Protein 1UP9 (pdb70)

InterPro domains:
  IPR002322 Cytochrome c, class III [PR00609] (38-47)
  IPR002322 Cytochrome c, class III [PR00609] (49-56)
  IPR002322 Cytochrome c, class III [PR00609] (98-109)
  IPR002322 Cytochrome c, class III [PR00609] (120-127)
  IPR020942 Class III cytochrome C [PF02085] (25-124)
  IPR036280 Multiheme cytochrome superfamily [SSF48695] (28-128)

Sequence (107 aa):
APAVPDKPVEVKGSQQKTVMFPHAPPHEKKVECVTCHHLVDGKESYAKCGSSGCHDDLTAKKGEKSLYYVVHARGELKHTSCLACHSKVVAEKPELKKDLTGCAKSKCHP

CATH classification: 3.90.10.10

Foldseek 3Di:
DDDDDQAWDWQDAPPDIFTDHCVVVVVPDPCLPQPDDPNHGDDDRQCPVVHLVPRPDCDDRNPPNCQAQPCDDDPGDHQQVVVVVVCVVVVVQCCQRRNPDPHNGHD

Solvent-accessible surface area: 8193 Å² total; per-residue (Å²): 101,89,95,97,52,120,144,77,51,97,46,124,31,63,170,128,63,31,95,53,51,31,66,102,51,131,200,62,125,74,68,47,75,53,39,89,66,122,66,134,121,42,67,63,170,65,26,32,109,73,51,27,61,49,62,101,38,97,128,37,102,132,0,12,79,60,36,33,55,11,192,35,177,51,165,94,60,4,58,22,22,45,28,53,138,48,14,81,150,100,89,128,45,134,107,44,36,33,17,113,56,152,4,148,44,38,144

Nearest PDB structures (foldsee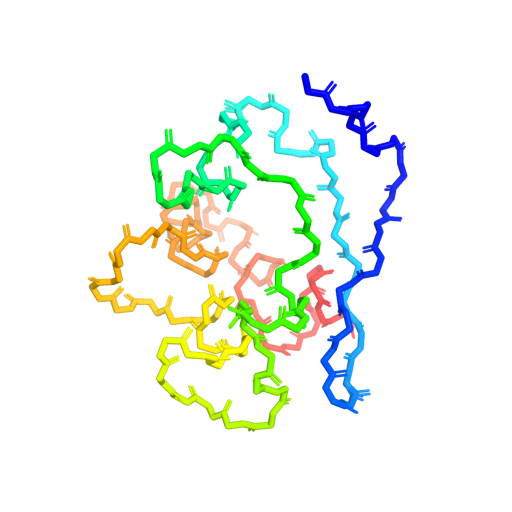k):
  1upd-assembly1_A  TM=1.008E+00  e=1.072E-23  Desulfovibrio desulfuricans
  3cyr-assembly1_A  TM=1.002E+00  e=1.177E-22  Desulfovibrio desulfuricans
  1i77-assembly1_A  TM=9.953E-01  e=1.229E-20  Desulfovibrio desulfuricans
  2kmy-assembly1_A  TM=9.811E-01  e=3.929E-20  Desulfovibrio desulfuricans
  2ksu-assembly1_A  TM=9.540E-01  e=3.397E-20  Desulfovibrio desulfuricans ATCC 27774

Radius of gyration: 13.7 Å; Cα contacts (8 Å, |Δi|>4): 139; chains: 1; bounding box: 30×30×31 Å

B-factor: mean 24.19, std 10.28, range [12.52, 71.93]

Secondary structure (DSSP, 8-state):
-PPPPSS-EEEE-SS-EEEE-SGGGTTS-HHHHS--BTTB---S-TTSTTSS-BSS-SSSTTBHHHHHH--SS-SS--HHHHHHHHHHH-GGGHHHHH-SSSSSS--

Structure (mmCIF, N/CA/C/O backbone):
data_1UP9
#
_entry.id   1UP9
#
_cell.length_a   61.360
_cell.length_b   61.360
_cell.length_c   106.920
_cell.angle_alpha   90.00
_cell.angle_beta   90.00
_cell.angle_gamma   120.00
#
_symmetry.space_group_name_H-M   'P 61 2 2'
#
loop_
_entity.id
_entity.type
_entity.pdbx_description
1 polymer 'CYTOCHROME C3'
2 non-polymer 'HEME C'
3 non-polymer 'SULFATE ION'
4 water water
#
loop_
_atom_site.group_PDB
_atom_site.id
_atom_site.type_symbol
_atom_site.label_atom_id
_atom_site.label_alt_id
_atom_site.label_comp_id
_atom_site.label_asym_id
_atom_site.label_entity_id
_atom_site.label_seq_id
_atom_site.pdbx_PDB_ins_code
_atom_site.Cartn_x
_atom_site.Cartn_y
_atom_site.Cartn_z
_atom_site.occupancy
_atom_site.B_iso_or_equiv
_atom_site.auth_seq_id
_atom_site.auth_comp_id
_atom_site.auth_asym_id
_atom_site.auth_atom_id
_atom_site.pdbx_PDB_model_num
ATOM 1 N N . ALA A 1 1 ? -11.946 61.517 5.238 1.00 46.48 1 ALA A N 1
ATOM 2 C CA . ALA A 1 1 ? -12.332 60.158 5.617 1.00 47.50 1 ALA A CA 1
ATOM 3 C C . ALA A 1 1 ? -13.427 59.548 4.763 1.00 41.38 1 ALA A C 1
ATOM 4 O O . ALA A 1 1 ? -14.427 60.201 4.441 1.00 49.34 1 ALA A O 1
ATOM 6 N N . PRO A 1 2 ? -13.334 58.280 4.390 1.00 36.46 2 PRO A N 1
ATOM 7 C CA . PRO A 1 2 ? -14.432 57.620 3.662 1.00 32.12 2 PRO A CA 1
ATOM 8 C C . PRO A 1 2 ? -15.732 57.674 4.460 1.00 23.65 2 PRO A C 1
ATOM 9 O O . PRO A 1 2 ? -15.746 57.886 5.702 1.00 29.72 2 PRO A O 1
ATOM 13 N N . ALA A 1 3 ? -16.823 57.427 3.754 1.00 25.20 3 ALA A N 1
ATOM 14 C CA . ALA A 1 3 ? -18.137 57.396 4.375 1.00 23.80 3 ALA A CA 1
ATOM 15 C C . ALA A 1 3 ? -18.219 56.324 5.458 1.00 23.07 3 ALA A C 1
ATOM 16 O O . ALA A 1 3 ? -17.803 55.188 5.172 1.00 27.83 3 ALA A O 1
ATOM 18 N N . VAL A 1 4 ? -18.769 56.657 6.616 1.00 23.93 4 VAL A N 1
ATOM 19 C CA . VAL A 1 4 ? -18.966 55.549 7.592 1.00 22.67 4 VAL A CA 1
ATOM 20 C C . VAL A 1 4 ? -20.009 54.591 7.042 1.00 23.86 4 VAL A C 1
ATOM 21 O O . VAL A 1 4 ? -21.028 54.986 6.486 1.00 27.46 4 VAL A O 1
ATOM 25 N N . PRO A 1 5 ? -19.783 53.298 7.172 1.00 21.76 5 PRO A N 1
ATOM 26 C CA . PRO A 1 5 ? -20.842 52.351 6.765 1.00 22.31 5 PRO A CA 1
ATOM 27 C C . PRO A 1 5 ? -22.155 52.587 7.523 1.00 23.70 5 PRO A C 1
ATOM 28 O O . PRO A 1 5 ? -22.219 52.781 8.751 1.00 24.90 5 PRO A O 1
ATOM 32 N N . ASP A 1 6 ? -23.278 52.558 6.779 1.00 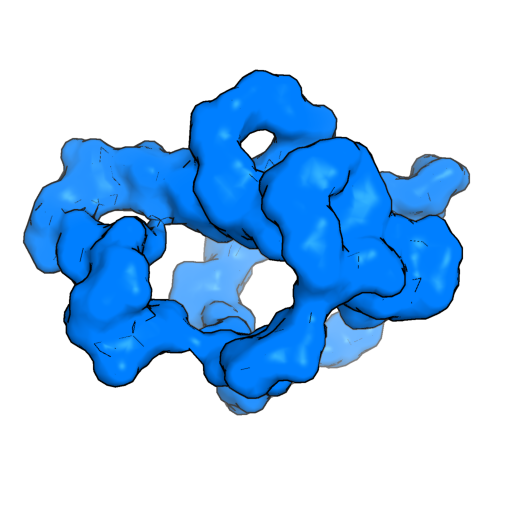24.43 6 ASP A N 1
ATOM 33 C CA . ASP A 1 6 ? -24.573 52.817 7.418 1.00 23.91 6 ASP A CA 1
ATOM 34 C C . ASP A 1 6 ? -25.369 51.521 7.625 1.00 22.11 6 ASP A C 1
ATOM 35 O O . ASP A 1 6 ? -26.558 51.620 7.959 1.00 24.27 6 ASP A O 1
ATOM 40 N N . LYS A 1 7 ? -24.749 50.364 7.462 1.00 20.82 7 LYS A N 1
ATOM 41 C CA . LYS A 1 7 ? -25.272 49.027 7.746 1.00 19.17 7 LYS A CA 1
ATOM 42 C C . LYS A 1 7 ? -24.196 48.199 8.451 1.00 16.28 7 LYS A C 1
ATOM 43 O O . LYS A 1 7 ? -22.998 48.549 8.294 1.00 17.70 7 LYS A O 1
ATOM 53 N N . PRO A 1 8 ? -24.521 47.144 9.191 1.00 16.17 8 PRO A N 1
ATOM 54 C CA . PRO A 1 8 ? -23.484 46.280 9.738 1.00 16.27 8 PRO A CA 1
ATOM 55 C C . PRO A 1 8 ? -22.563 45.768 8.630 1.00 15.98 8 PRO A C 1
ATOM 56 O O . PRO A 1 8 ? -23.032 45.478 7.535 1.00 18.11 8 PRO A O 1
ATOM 60 N N . VAL A 1 9 ? -21.278 45.688 8.924 1.00 16.01 9 VAL A N 1
ATOM 61 C CA . VAL A 1 9 ? -20.285 45.180 7.964 1.00 16.04 9 VAL A CA 1
ATOM 62 C C . VAL A 1 9 ? -19.623 43.931 8.474 1.00 15.73 9 VAL A C 1
ATOM 63 O O . VAL A 1 9 ? -19.513 43.743 9.704 1.00 16.49 9 VAL A O 1
ATOM 67 N N . GLU A 1 10 ? -19.142 43.066 7.586 1.00 17.18 10 GLU A N 1
ATOM 68 C CA . GLU A 1 10 ? -18.473 41.857 8.021 1.00 16.77 10 GLU A CA 1
ATOM 69 C C . GLU A 1 10 ? -17.074 42.094 8.595 1.00 16.43 10 GLU A C 1
ATOM 70 O O . GLU A 1 10 ? -16.241 42.799 7.994 1.00 20.05 10 GLU A O 1
ATOM 76 N N . VAL A 1 11 ? -16.736 41.444 9.671 1.00 16.81 11 VAL A N 1
ATOM 77 C CA . VAL A 1 11 ? -15.360 41.334 10.138 1.00 17.13 11 VAL A CA 1
ATOM 78 C C . VAL A 1 11 ? -15.027 39.842 10.037 1.00 17.23 11 VAL A C 1
ATOM 79 O O . VAL A 1 11 ? -15.475 39.039 10.851 1.00 17.86 11 VAL A O 1
ATOM 83 N N . LYS A 1 12 ? -14.268 39.522 8.980 1.00 16.66 12 LYS A N 1
ATOM 84 C CA . LYS A 1 12 ? -13.946 38.132 8.683 1.00 18.13 12 LYS A CA 1
ATOM 85 C C . LYS A 1 12 ? -12.745 37.611 9.444 1.00 17.15 12 LYS A C 1
ATOM 86 O O . LYS A 1 12 ? -11.644 38.130 9.220 1.00 20.48 12 LYS A O 1
ATOM 92 N N . GLY A 1 13 ? -12.972 36.605 10.264 1.00 17.46 13 GLY A N 1
ATOM 93 C CA . GLY A 1 13 ? -11.872 35.808 10.812 1.00 17.48 13 GLY A CA 1
ATOM 94 C C . GLY A 1 13 ? -11.580 34.652 9.860 1.00 21.99 13 GLY A C 1
ATOM 95 O O . GLY A 1 13 ? -12.128 34.626 8.762 1.00 21.30 13 GLY A O 1
ATOM 96 N N . SER A 1 14 ? -10.735 33.729 10.303 1.00 22.85 14 SER A N 1
ATOM 97 C CA . SER A 1 14 ? -10.398 32.580 9.469 1.00 21.70 14 SER A CA 1
ATOM 98 C C . SER A 1 14 ? -11.588 31.642 9.342 1.00 22.89 14 SER A C 1
ATOM 99 O O . SER A 1 14 ? -11.716 31.007 8.302 1.00 25.49 14 SER A O 1
ATOM 102 N N . GLN A 1 15 ? -12.399 31.569 10.396 1.00 23.38 15 GLN A N 1
ATOM 103 C CA A GLN A 1 15 ? -13.523 30.655 10.506 0.60 23.76 15 GLN A CA 1
ATOM 104 C CA B GLN A 1 15 ? -13.519 30.629 10.469 0.40 24.01 15 GLN A CA 1
ATOM 105 C C A GLN A 1 15 ? -14.865 31.207 10.966 0.60 22.79 15 GLN A C 1
ATOM 106 C C B G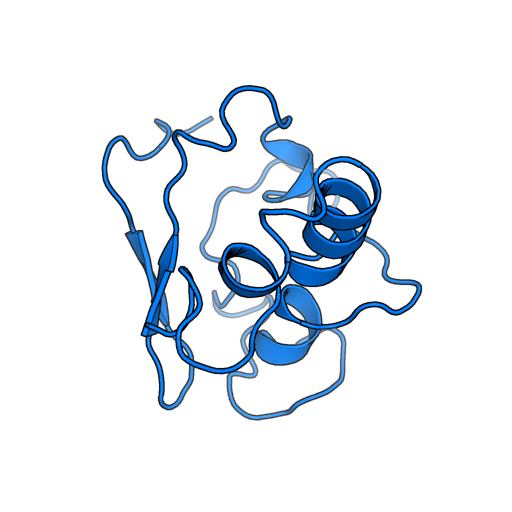LN A 1 15 ? -14.834 31.380 10.622 0.40 22.93 15 GLN A C 1
ATOM 107 O O A GLN A 1 15 ? -15.869 30.482 10.894 0.60 24.80 15 GLN A O 1
ATOM 108 O O B GLN A 1 15 ? -15.789 31.153 9.864 0.40 24.28 15 GLN A O 1
ATOM 114 N N A LYS A 1 16 ? -14.872 32.416 11.461 0.60 20.32 16 LYS A N 1
ATOM 115 N N B LYS A 1 16 ? -14.904 32.294 11.574 0.40 19.97 16 LYS A N 1
ATOM 116 C CA . LYS A 1 16 ? -16.106 33.060 11.893 1.00 21.35 16 LYS A CA 1
ATOM 117 C C . LYS A 1 16 ? -16.173 34.434 11.244 1.00 18.49 16 LYS A C 1
ATOM 118 O O . LYS A 1 16 ? -15.115 35.030 11.003 1.00 22.20 16 LYS A O 1
ATOM 124 N N . THR A 1 17 ? -17.386 34.889 11.001 1.00 17.61 17 THR A N 1
ATOM 125 C CA . THR A 1 17 ? -17.547 36.292 10.601 1.00 17.14 17 THR A CA 1
ATOM 126 C C . THR A 1 17 ? -18.450 36.954 11.636 1.00 16.25 17 THR A C 1
ATOM 127 O O . THR A 1 17 ? -19.484 36.391 12.016 1.00 19.99 17 THR A O 1
ATOM 131 N N . VAL A 1 18 ? -18.041 38.137 12.095 1.00 16.50 18 VAL A N 1
ATOM 132 C CA . VAL A 1 18 ? -18.855 38.872 13.064 1.00 16.07 18 VAL A CA 1
ATOM 133 C C . VAL A 1 18 ? -19.294 40.154 12.347 1.00 15.20 18 VAL A C 1
ATOM 134 O O . VAL A 1 18 ? -18.481 40.799 11.682 1.00 16.76 18 VAL A O 1
ATOM 138 N N . MET A 1 19 ? -20.573 40.480 12.541 1.00 15.50 19 MET A N 1
ATOM 139 C CA . MET A 1 19 ? -21.025 41.740 11.974 1.00 14.64 19 MET A CA 1
ATOM 140 C C . MET A 1 19 ? -20.758 42.895 12.942 1.00 16.48 19 MET A C 1
ATOM 141 O O . MET A 1 19 ? -21.049 42.803 14.150 1.00 17.05 19 MET A O 1
ATOM 146 N N . PHE A 1 20 ? -20.215 43.970 12.366 1.00 15.07 20 PHE A N 1
ATOM 147 C CA . PHE A 1 20 ? -19.878 45.136 13.180 1.00 14.70 20 PHE A CA 1
ATOM 148 C C . PHE A 1 20 ? -20.846 46.284 12.838 1.00 14.76 20 PHE A C 1
ATOM 149 O O . PHE A 1 20 ? -20.874 46.738 11.662 1.00 15.60 20 PHE A O 1
ATOM 157 N N . PRO A 1 21 ? -21.616 46.785 13.789 1.00 14.18 21 PRO A N 1
ATOM 158 C CA . PRO A 1 21 ? -22.493 47.930 13.537 1.00 13.84 21 PRO A CA 1
ATOM 159 C C . PRO A 1 21 ? -21.857 49.260 13.920 1.00 14.05 21 PRO A C 1
ATOM 160 O O . PRO A 1 21 ? -21.477 49.435 15.108 1.00 15.15 21 PRO A O 1
ATOM 164 N N . HIS A 1 22 ? -21.717 50.186 12.987 1.00 15.16 22 HIS A N 1
ATOM 165 C CA . HIS A 1 22 ? -21.155 51.476 13.347 1.00 14.69 22 HIS A CA 1
ATOM 166 C C . HIS A 1 22 ? -22.127 52.288 14.196 1.00 15.41 22 HIS A C 1
ATOM 167 O O . HIS A 1 22 ? -21.664 53.136 15.002 1.00 16.25 22 HIS A O 1
ATOM 174 N N . ALA A 1 23 ? -23.456 52.155 14.089 1.00 17.53 23 ALA A N 1
ATOM 175 C CA . ALA A 1 23 ? -24.376 53.100 14.706 1.00 18.35 23 ALA A CA 1
ATOM 176 C C . ALA A 1 23 ? -24.213 53.189 16.217 1.00 17.39 23 ALA A C 1
ATOM 177 O O . ALA A 1 23 ? -24.201 54.331 16.716 1.00 18.45 23 ALA A O 1
ATOM 179 N N . PRO A 1 24 ? -24.110 52.123 16.999 1.00 17.57 24 PRO A N 1
ATOM 180 C CA A PRO A 1 24 ? -23.896 52.234 18.440 0.56 17.44 24 PRO A CA 1
ATOM 181 C CA B PRO A 1 24 ? -23.960 52.350 18.447 0.44 17.76 24 PRO A CA 1
ATOM 182 C C . PRO A 1 24 ? -22.610 52.957 18.809 1.00 16.59 24 PRO A C 1
ATOM 183 O O . PRO A 1 24 ? -22.462 53.352 19.981 1.00 18.31 24 PRO A O 1
ATOM 190 N N . HIS A 1 25 ? -21.708 53.055 17.821 1.00 15.53 25 HIS A N 1
ATOM 191 C CA . HIS A 1 25 ? -20.390 53.637 18.080 1.00 16.68 25 HIS A CA 1
ATOM 192 C C . HIS A 1 25 ? -20.322 55.047 17.549 1.00 15.69 25 HIS A C 1
ATOM 193 O O . HIS A 1 25 ? -19.214 55.588 17.404 1.00 16.45 25 HIS A O 1
ATOM 200 N N . GLU A 1 26 ? -21.452 55.712 17.269 1.00 17.55 26 GLU A N 1
ATOM 201 C CA . GLU A 1 26 ? -21.408 57.044 16.668 1.00 19.90 26 GLU A CA 1
ATOM 202 C C . GLU A 1 26 ? -20.709 58.074 17.549 1.00 19.24 26 GLU A C 1
ATOM 203 O O . GLU A 1 26 ? -20.210 59.029 16.972 1.00 20.25 26 GLU A O 1
ATOM 209 N N . LYS A 1 27 ? -20.651 57.889 18.855 1.0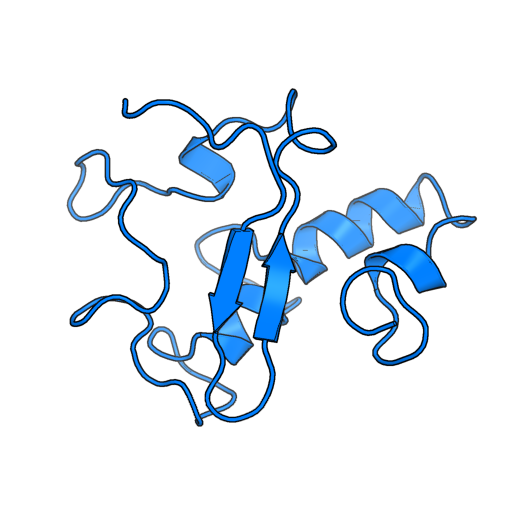0 18.67 27 LYS A N 1
ATOM 210 C CA A LYS A 1 27 ? -19.972 58.916 19.690 0.65 20.58 27 LYS A CA 1
ATOM 211 C CA B LYS A 1 27 ? -19.977 58.827 19.735 0.35 20.50 27 LYS A CA 1
ATOM 212 C C A LYS A 1 27 ? -18.516 58.531 19.946 0.65 19.12 27 LYS A C 1
ATOM 213 C C B LYS A 1 27 ? -18.656 58.209 20.209 0.35 18.69 27 LYS A C 1
ATOM 214 O O A LYS A 1 27 ? -17.764 59.269 20.583 0.65 17.50 27 LYS A O 1
ATOM 215 O O B LYS A 1 27 ? -18.315 58.494 21.342 0.35 20.74 27 LYS A O 1
ATOM 221 N N A VAL A 1 28 ? -18.059 57.388 19.452 0.65 17.42 28 VAL A N 1
ATOM 222 N N B VAL A 1 28 ? -18.028 57.433 19.366 0.35 17.06 28 VAL A N 1
ATOM 223 C CA . VAL A 1 28 ? -16.663 56.970 19.531 1.00 15.84 28 VAL A CA 1
ATOM 224 C C . VAL A 1 28 ? -15.898 57.608 18.367 1.00 17.86 28 VAL A C 1
ATOM 225 O O . VAL A 1 28 ? -16.334 57.525 17.198 1.00 17.96 28 VAL A O 1
ATOM 229 N N . GLU A 1 29 ? -14.770 58.259 18.666 1.00 18.74 29 GLU A N 1
ATOM 230 C CA . GLU A 1 29 ? -13.976 58.821 17.584 1.00 16.82 29 GLU A CA 1
ATOM 231 C C . GLU A 1 29 ? -13.556 57.766 16.571 1.00 16.60 29 GLU A C 1
ATOM 232 O O . GLU A 1 29 ? -13.148 56.689 17.000 1.00 16.92 29 GLU A O 1
ATOM 238 N N . CYS A 1 30 ? -13.576 58.056 15.260 1.00 17.08 30 CYS A N 1
ATOM 239 C CA . CYS A 1 30 ? -13.187 57.044 14.282 1.00 16.52 30 CYS A CA 1
ATOM 240 C C . CYS A 1 30 ? -11.800 56.488 14.587 1.00 15.48 30 CYS A C 1
ATOM 241 O O . CYS A 1 30 ? -11.529 55.315 14.471 1.00 16.77 30 CYS A O 1
ATOM 244 N N . VAL A 1 31 ? -10.919 57.403 15.011 1.00 16.79 31 VAL A N 1
ATOM 245 C CA . VAL A 1 31 ? -9.507 57.047 15.199 1.00 16.50 31 VAL A CA 1
ATOM 246 C C . VAL A 1 31 ? -9.313 56.123 16.372 1.00 15.52 31 VAL A C 1
ATOM 247 O O . VAL A 1 31 ? -8.237 55.521 16.450 1.00 16.84 31 VAL A O 1
ATOM 251 N N . THR A 1 32 ? -10.304 55.987 17.268 1.00 15.66 32 THR A N 1
ATOM 252 C CA . THR A 1 32 ? -10.116 54.981 18.323 1.00 15.77 32 THR A CA 1
ATOM 253 C C . THR A 1 32 ? -9.904 53.605 17.725 1.00 15.14 32 THR A C 1
ATOM 254 O O . THR A 1 32 ? -9.080 52.808 18.209 1.00 16.14 32 THR A O 1
ATOM 258 N N . CYS A 1 33 ? -10.671 53.330 16.659 1.00 15.62 33 CYS A N 1
ATOM 259 C CA . CYS A 1 33 ? -10.597 52.025 15.988 1.00 15.13 33 CYS A CA 1
ATOM 260 C C . CYS A 1 33 ? -9.685 52.076 14.763 1.00 15.41 33 CYS A C 1
ATOM 261 O O . CYS A 1 33 ? -8.774 51.275 14.647 1.00 16.27 33 CYS A O 1
ATOM 264 N N . HIS A 1 34 ? -10.028 53.024 13.903 1.00 16.29 34 HIS A N 1
ATOM 265 C CA . HIS A 1 34 ? -9.240 53.241 12.679 1.00 17.80 34 HIS A CA 1
ATOM 266 C C . HIS A 1 34 ? -8.045 54.085 13.049 1.00 17.28 34 HIS A C 1
ATOM 267 O O . HIS A 1 34 ? -7.938 55.278 12.728 1.00 17.18 34 HIS A O 1
ATOM 274 N N . HIS A 1 35 ? -7.110 53.474 13.783 1.00 16.65 35 HIS A N 1
ATOM 275 C CA . HIS A 1 35 ? -6.042 54.238 14.389 1.00 17.12 35 HIS A CA 1
ATOM 276 C C . HIS A 1 35 ? -5.056 54.688 13.305 1.00 16.97 35 HIS A C 1
ATOM 277 O O . HIS A 1 35 ? -4.971 54.126 12.208 1.00 17.50 35 HIS A O 1
ATOM 284 N N . LEU A 1 36 ? -4.288 55.733 13.623 1.00 18.93 36 LEU A N 1
ATOM 285 C CA . LEU A 1 36 ? -3.252 56.156 12.684 1.00 17.57 36 LEU A CA 1
ATOM 286 C C . LEU A 1 36 ? -2.218 55.054 12.457 1.00 19.04 36 LEU A C 1
ATOM 287 O O . LEU A 1 36 ? -1.897 54.255 13.352 1.00 20.58 36 LEU A O 1
ATOM 292 N N . VAL A 1 37 ? -1.641 54.999 11.264 1.00 19.22 37 VAL A N 1
ATOM 293 C CA . VAL A 1 37 ? -0.528 54.101 10.983 1.00 20.17 37 VAL A CA 1
ATOM 294 C C . VAL A 1 37 ? 0.537 54.922 10.278 1.00 21.08 37 VAL A C 1
ATOM 295 O O . VAL A 1 37 ? 0.244 55.615 9.297 1.00 22.82 37 VAL A O 1
ATOM 299 N N . ASP A 1 38 ? 1.759 54.847 10.774 1.00 21.79 38 ASP A N 1
ATOM 300 C CA . ASP A 1 38 ? 2.864 55.640 10.249 1.00 23.98 38 ASP A CA 1
ATOM 301 C C . ASP A 1 38 ? 2.458 57.118 10.253 1.00 25.09 38 ASP A C 1
ATOM 302 O O . ASP A 1 38 ? 2.878 57.814 9.340 1.00 24.60 38 ASP A O 1
ATOM 307 N N . GLY A 1 39 ? 1.673 57.540 11.238 1.00 21.96 39 GLY A N 1
ATOM 308 C CA . GLY A 1 39 ? 1.260 58.914 11.373 1.00 22.39 39 GLY A CA 1
ATOM 309 C C . GLY A 1 39 ? 0.168 59.373 10.437 1.00 22.69 39 GLY A C 1
ATOM 310 O O . GLY A 1 39 ? -0.151 60.566 10.450 1.00 27.90 39 GLY A O 1
ATOM 311 N N . LYS A 1 40 ? -0.409 58.468 9.646 1.00 21.93 40 LYS A N 1
ATOM 312 C CA . LYS A 1 40 ? -1.357 58.819 8.610 1.00 21.70 40 LYS A CA 1
ATOM 313 C C . LYS A 1 40 ? -2.697 58.146 8.917 1.00 21.94 40 LYS A C 1
ATOM 314 O O . LYS A 1 40 ? -2.779 57.080 9.522 1.00 21.77 40 LYS A O 1
ATOM 320 N N . GLU A 1 41 ? -3.750 58.828 8.487 1.00 24.18 41 GLU A N 1
ATOM 321 C CA . GLU A 1 41 ? -5.081 58.274 8.618 1.00 24.70 41 GLU A CA 1
ATOM 322 C C . GLU A 1 41 ? -5.157 56.966 7.826 1.00 23.63 41 GLU A C 1
ATOM 323 O O . GLU A 1 41 ? -4.617 56.870 6.714 1.00 29.35 41 GLU A O 1
ATOM 329 N N . SER A 1 42 ? -5.868 55.977 8.365 1.00 24.75 42 SER A N 1
ATOM 330 C CA . SER A 1 42 ? -6.199 54.850 7.520 1.00 26.63 42 SER A CA 1
ATOM 331 C C . SER A 1 42 ? -7.495 54.188 8.037 1.00 27.42 42 SER A C 1
ATOM 332 O O . SER A 1 42 ? -7.833 54.018 9.202 1.00 24.72 42 SER A O 1
ATOM 337 N N . TYR A 1 43 ? -8.222 53.831 6.991 1.00 25.41 43 TYR A N 1
ATOM 338 C CA . TYR A 1 43 ? -9.531 53.240 7.204 1.00 24.95 43 TYR A CA 1
ATOM 339 C C . TYR A 1 43 ? -9.629 51.871 6.567 1.00 24.31 43 TYR A C 1
ATOM 340 O O . TYR A 1 43 ? -10.732 51.321 6.382 1.00 26.73 43 TYR A O 1
ATOM 349 N N . ALA A 1 44 ? -8.477 51.305 6.212 1.00 22.02 44 ALA A N 1
ATOM 350 C CA . ALA A 1 44 ? -8.502 49.983 5.593 1.00 22.41 44 ALA A CA 1
ATOM 351 C C . ALA A 1 44 ? -8.987 48.921 6.578 1.00 20.23 44 ALA A C 1
ATOM 352 O O . ALA A 1 44 ? -8.971 49.048 7.780 1.00 19.02 44 ALA A O 1
ATOM 354 N N . LYS A 1 45 ? -9.433 47.789 6.007 1.00 23.39 45 LYS A N 1
ATOM 355 C CA . LYS A 1 45 ? -9.902 46.711 6.866 1.00 21.29 45 LYS A CA 1
ATOM 356 C C . LYS A 1 45 ? -8.769 46.247 7.783 1.00 20.38 45 LYS A C 1
ATOM 357 O O . LYS A 1 45 ? -7.610 46.186 7.417 1.00 20.50 45 LYS A O 1
ATOM 363 N N . CYS A 1 46 ? -9.167 45.956 9.019 1.00 19.10 46 CYS A N 1
ATOM 364 C CA . CYS A 1 46 ? -8.207 45.653 10.070 1.00 18.81 46 CYS A CA 1
ATOM 365 C C . CYS A 1 46 ? -7.310 44.494 9.678 1.00 19.06 46 CYS A C 1
ATOM 366 O O . CYS A 1 46 ? -6.112 44.496 10.013 1.00 21.13 46 CYS A O 1
ATOM 369 N N . GLY A 1 47 ? -7.869 43.494 8.977 1.00 20.08 47 GLY A N 1
ATOM 370 C CA . GLY A 1 47 ? -7.157 42.315 8.569 1.00 22.65 47 GLY A CA 1
ATOM 371 C C . GLY A 1 47 ? -6.519 42.429 7.197 1.00 21.92 47 GLY A C 1
ATOM 372 O O . GLY A 1 47 ? -6.102 41.388 6.655 1.00 26.98 47 GLY A O 1
ATOM 373 N N . SER A 1 48 ? -6.414 43.632 6.649 1.00 23.99 48 SER A N 1
ATOM 374 C CA . SER A 1 48 ? -5.728 43.945 5.397 1.00 28.04 48 SER A CA 1
ATOM 375 C C . SER A 1 48 ? -4.303 43.421 5.316 1.00 28.36 48 SER A C 1
ATOM 376 O O . SER A 1 48 ? -3.627 43.386 6.343 1.00 26.34 48 SER A O 1
ATOM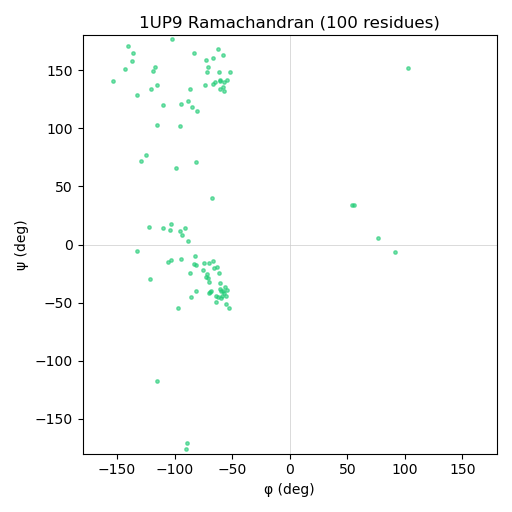 379 N N . SER A 1 49 ? -3.811 43.057 4.128 1.00 30.99 49 SER A N 1
ATOM 380 C CA . SER A 1 49 ? -2.420 42.640 4.073 1.00 34.16 49 SER A CA 1
ATOM 381 C C . SER A 1 49 ? -1.470 43.704 4.602 1.00 33.55 49 SER A C 1
ATOM 382 O O . SER A 1 49 ? -1.585 44.865 4.234 1.00 33.42 49 SER A O 1
ATOM 387 N N . GLY A 1 50 ? -0.532 43.328 5.481 1.00 31.23 50 GLY A N 1
ATOM 388 C CA . GLY A 1 50 ? 0.378 44.289 6.061 1.00 30.23 50 GLY A CA 1
ATOM 389 C C . GLY A 1 50 ? -0.145 44.853 7.365 1.00 28.82 50 GLY A C 1
ATOM 390 O O . GLY A 1 50 ? 0.598 45.601 8.006 1.00 37.17 50 GLY A O 1
ATOM 391 N N . CYS A 1 51 ? -1.372 44.545 7.787 1.00 26.45 51 CYS A N 1
ATOM 392 C CA . CYS A 1 51 ? -1.961 45.041 9.034 1.00 24.08 51 CYS A CA 1
ATOM 393 C C . CYS A 1 51 ? -2.194 43.871 9.975 1.00 22.64 51 CYS A C 1
ATOM 394 O O . CYS A 1 51 ? -1.204 43.244 10.342 1.00 26.45 51 CYS A O 1
ATOM 397 N N . HIS A 1 52 ? -3.433 43.552 10.362 1.00 20.45 52 HIS A N 1
ATOM 398 C CA . HIS A 1 52 ? -3.625 42.420 11.276 1.00 20.67 52 HIS A CA 1
ATOM 399 C C . HIS A 1 52 ? -4.023 41.187 10.465 1.00 21.85 52 HIS A C 1
ATOM 400 O O . HIS A 1 52 ? -5.127 40.672 10.590 1.00 23.23 52 HIS A O 1
ATOM 407 N N . ASP A 1 53 ? -3.073 40.748 9.638 1.00 22.65 53 ASP A N 1
ATOM 408 C CA . ASP A 1 53 ? -3.379 39.759 8.606 1.00 22.83 53 ASP A CA 1
ATOM 409 C C . ASP A 1 53 ? -3.082 38.339 9.049 1.00 22.25 53 ASP A C 1
ATOM 410 O O . ASP A 1 53 ? -3.115 37.422 8.212 1.00 25.46 53 ASP A O 1
ATOM 415 N N . ASP A 1 54 ? -2.821 38.109 10.337 1.00 21.19 54 ASP A N 1
ATOM 416 C CA . ASP A 1 54 ? -2.791 36.740 10.825 1.00 21.38 54 ASP A CA 1
ATOM 417 C C . ASP A 1 54 ? -4.172 36.431 11.400 1.00 19.27 54 ASP A C 1
ATOM 418 O O . ASP A 1 54 ? -4.577 36.856 12.489 1.00 22.06 54 ASP A O 1
ATOM 423 N N . LEU A 1 55 ? -4.959 35.708 10.611 1.00 21.08 55 LEU A N 1
ATOM 424 C CA . LEU A 1 55 ? -6.344 35.412 10.941 1.00 21.41 55 LEU A CA 1
ATOM 425 C C . LEU A 1 55 ? -6.434 34.124 11.767 1.00 20.41 55 LEU A C 1
ATOM 426 O O . LEU A 1 55 ? -7.552 33.705 12.086 1.00 24.09 55 LEU A O 1
ATOM 431 N N . THR A 1 56 ? -5.311 33.484 12.132 1.00 21.51 56 THR A N 1
ATOM 432 C CA . THR A 1 56 ? -5.487 32.252 12.901 1.00 22.51 56 THR A CA 1
ATOM 433 C C . THR A 1 56 ? -4.791 32.323 14.247 1.00 23.45 56 THR A C 1
ATOM 434 O O . THR A 1 56 ? -5.230 31.719 15.238 1.00 31.22 56 THR A O 1
ATOM 438 N N . ALA A 1 57 ? -3.698 33.065 14.366 1.00 24.99 57 ALA A N 1
ATOM 439 C CA . ALA A 1 57 ? -3.017 33.085 15.663 1.00 25.14 57 ALA A CA 1
ATOM 440 C C . ALA A 1 57 ? -3.847 33.843 16.684 1.00 25.43 57 ALA A C 1
ATOM 441 O O . ALA A 1 57 ? -4.597 34.744 16.323 1.00 22.88 57 ALA A O 1
ATOM 443 N N . LYS A 1 58 ? -3.679 33.503 17.954 1.00 26.59 58 LYS A N 1
ATOM 444 C CA . LYS A 1 58 ? -4.425 34.170 19.014 1.00 28.22 58 LYS A CA 1
ATOM 445 C C . LYS A 1 58 ? -3.672 35.331 19.635 1.00 27.12 58 LYS A C 1
ATOM 446 O O . LYS A 1 58 ? -4.212 36.135 20.412 1.00 25.40 58 LYS A O 1
ATOM 452 N N . LYS A 1 59 ? -2.371 35.435 19.348 1.00 26.46 59 LYS A N 1
ATOM 453 C CA . LYS A 1 59 ? -1.600 36.489 20.022 1.00 29.96 59 LYS A CA 1
ATOM 454 C C . LYS A 1 59 ? -0.691 37.174 19.026 1.00 30.11 59 LYS A C 1
ATOM 455 O O . LYS A 1 59 ? -0.451 36.665 17.924 1.00 31.41 59 LYS A O 1
ATOM 461 N N . GLY A 1 60 ? -0.168 38.327 19.398 1.00 35.76 60 GLY A N 1
ATOM 462 C CA . GLY A 1 60 ? 0.729 39.075 18.534 1.00 33.65 60 GLY A CA 1
ATOM 463 C C . GLY A 1 60 ? 0.077 40.250 17.846 1.00 31.42 60 GLY A C 1
ATOM 464 O O . GLY A 1 60 ? -1.116 40.237 17.599 1.00 29.13 60 GLY A O 1
ATOM 465 N N . GLU A 1 61 ? 0.867 41.271 17.545 1.00 32.04 61 GLU A N 1
ATOM 466 C CA . GLU A 1 61 ? 0.254 42.468 16.965 1.00 30.70 61 GLU A CA 1
ATOM 467 C C . GLU A 1 61 ? -0.326 42.201 15.581 1.00 27.93 61 GLU A C 1
ATOM 468 O O . GLU A 1 61 ? -1.212 42.977 15.187 1.00 27.57 61 GLU A O 1
ATOM 479 N N . LYS A 1 62 ? 0.108 41.147 14.901 1.00 26.24 62 LYS A N 1
ATOM 480 C CA . LYS A 1 62 ? -0.493 40.826 13.598 1.00 24.77 62 LYS A CA 1
ATOM 481 C C . LYS A 1 62 ? -1.791 40.045 13.757 1.00 23.66 62 LYS A C 1
ATOM 482 O O . LYS A 1 62 ? -2.474 39.821 12.743 1.00 21.67 62 LYS A O 1
ATOM 488 N N . SER A 1 63 ? -2.118 39.587 14.963 1.00 20.67 63 SER A N 1
ATOM 489 C CA . SER A 1 63 ? -3.287 38.722 15.125 1.00 20.07 63 SER A CA 1
ATOM 490 C C . SER A 1 63 ? -4.586 39.493 15.173 1.00 18.78 63 SER A C 1
ATOM 491 O O . SER A 1 63 ? -4.826 40.266 16.102 1.00 20.18 63 SER A O 1
ATOM 494 N N . LEU A 1 64 ? -5.494 39.344 14.212 1.00 19.20 64 LEU A N 1
ATOM 495 C CA . LEU A 1 64 ? -6.823 39.962 14.228 1.00 16.73 64 LEU A CA 1
ATOM 496 C C . LEU A 1 64 ? -7.535 39.568 15.511 1.00 18.08 64 LEU A C 1
ATOM 497 O O . LEU A 1 64 ? -8.202 40.362 16.170 1.00 17.05 64 LEU A O 1
ATOM 502 N N . TYR A 1 65 ? -7.461 38.278 15.906 1.00 17.46 65 TYR A N 1
ATOM 503 C CA . TYR A 1 65 ? -8.168 37.820 17.085 1.00 16.98 65 TYR A CA 1
ATOM 504 C C . TYR A 1 65 ? -7.712 38.614 18.306 1.00 17.50 65 TYR A C 1
ATOM 505 O O . TYR A 1 65 ? -8.496 38.994 19.170 1.00 16.93 65 TYR A O 1
ATOM 514 N N . TYR A 1 66 ? -6.415 38.805 18.424 1.00 18.79 66 TYR A N 1
ATOM 515 C CA . TYR A 1 66 ? -5.836 39.480 19.592 1.00 18.53 66 TYR A CA 1
ATOM 516 C C . TYR A 1 66 ? -6.310 40.912 19.648 1.00 17.53 66 TYR A C 1
ATOM 517 O O . TYR A 1 66 ? -6.699 41.459 20.663 1.00 18.95 66 TYR A O 1
ATOM 526 N N . VAL A 1 67 ? -6.306 41.612 18.487 1.00 18.30 67 VAL A N 1
ATOM 527 C CA . VAL A 1 67 ? -6.652 43.035 18.535 1.00 19.13 67 VAL A CA 1
ATOM 528 C C . VAL A 1 67 ? -8.151 43.228 18.733 1.00 18.93 67 VAL A C 1
ATOM 529 O O . VAL A 1 67 ? -8.566 44.322 19.144 1.00 23.45 67 VAL A O 1
ATOM 533 N N . VAL A 1 68 ? -8.958 42.198 18.513 1.00 16.34 68 VAL A N 1
ATOM 534 C CA . VAL A 1 68 ? -10.389 42.293 18.846 1.00 15.07 68 VAL A CA 1
A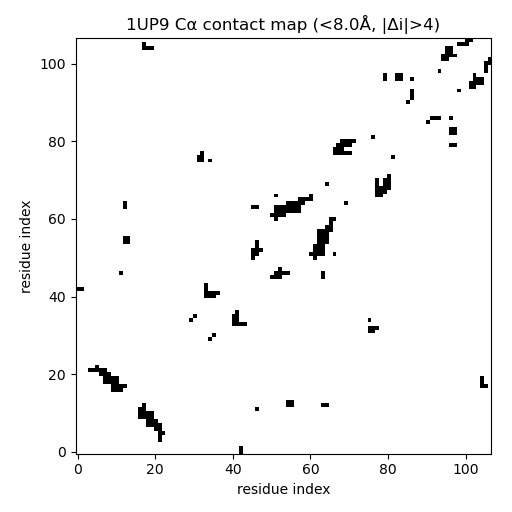TOM 535 C C . VAL A 1 68 ? -10.611 41.946 20.298 1.00 13.96 68 VAL A C 1
ATOM 536 O O . VAL A 1 68 ? -11.407 42.586 20.998 1.00 15.20 68 VAL A O 1
ATOM 540 N N . HIS A 1 69 ? -10.000 40.870 20.816 1.00 15.97 69 HIS A N 1
ATOM 541 C CA . HIS A 1 69 ? -10.456 40.232 22.031 1.00 15.52 69 HIS A CA 1
ATOM 542 C C . HIS A 1 69 ? -9.528 40.526 23.235 1.00 15.79 69 HIS A C 1
ATOM 543 O O . HIS A 1 69 ? -9.978 40.262 24.366 1.00 18.34 69 HIS A O 1
ATOM 550 N N . ALA A 1 70 ? -8.314 41.019 23.033 1.00 16.55 70 ALA A N 1
ATOM 551 C CA . ALA A 1 70 ? -7.430 41.172 24.167 1.00 19.77 70 ALA A CA 1
ATOM 552 C C . ALA A 1 70 ? -8.003 42.201 25.137 1.00 22.72 70 ALA A C 1
ATOM 553 O O . ALA A 1 70 ? -8.519 43.223 24.730 1.00 26.00 70 ALA A O 1
ATOM 555 N N . ARG A 1 71 ? -7.843 41.849 26.408 1.00 28.21 71 ARG A N 1
ATOM 556 C CA . ARG A 1 71 ? -8.222 42.854 27.402 1.00 38.44 71 ARG A CA 1
ATOM 557 C C . ARG A 1 71 ? -6.940 43.370 28.062 1.00 47.30 71 ARG A C 1
ATOM 558 O O . ARG A 1 71 ? -7.013 44.012 29.091 1.00 51.17 71 ARG A O 1
ATOM 566 N N . GLY A 1 72 ? -5.780 43.086 27.477 1.00 47.22 72 GLY A N 1
ATOM 567 C CA . GLY A 1 72 ? -4.486 43.419 28.044 1.00 49.69 72 GLY A CA 1
ATOM 568 C C . GLY A 1 72 ? -4.031 44.799 27.586 1.00 52.28 72 GLY A C 1
ATOM 569 O O . GLY A 1 72 ? -4.808 45.460 26.887 1.00 71.93 72 GLY A O 1
ATOM 570 N N . GLU A 1 73 ? -2.828 45.177 27.974 1.00 48.63 73 GLU A N 1
ATOM 571 C CA . GLU A 1 73 ? -2.297 46.530 27.865 1.00 44.55 73 GLU A CA 1
ATOM 572 C C . GLU A 1 73 ? -2.036 47.047 26.464 1.00 43.96 73 GLU A C 1
ATOM 573 O O . GLU A 1 73 ? -1.063 47.782 26.179 1.00 59.99 73 GLU A O 1
ATOM 579 N N . LEU A 1 74 ? -2.851 46.805 25.469 1.00 36.69 74 LEU A N 1
ATOM 580 C CA . LEU A 1 74 ? -2.518 47.144 24.095 1.00 27.88 74 LEU A CA 1
ATOM 581 C C . LEU A 1 74 ? -2.297 48.626 23.778 1.00 29.33 74 LEU A C 1
ATOM 582 O O . LEU A 1 74 ? -2.587 49.553 24.519 1.00 29.98 74 LEU A O 1
ATOM 587 N N . LYS A 1 75 ? -1.755 48.845 22.559 1.00 27.84 75 LYS A N 1
ATOM 588 C CA . LYS A 1 75 ? -1.340 50.131 22.039 1.00 29.24 75 LYS A CA 1
ATOM 589 C C . LYS A 1 75 ? -2.525 50.915 21.485 1.00 27.47 75 LYS A C 1
ATOM 590 O O . LYS A 1 75 ? -2.468 52.136 21.283 1.00 28.56 75 LYS A O 1
ATOM 596 N N . HIS A 1 76 ? -3.650 50.262 21.215 1.00 23.35 76 HIS A N 1
ATOM 597 C CA . HIS A 1 76 ? -4.902 50.906 20.775 1.00 22.27 76 HIS A CA 1
ATOM 598 C C . HIS A 1 76 ? -6.000 50.141 21.504 1.00 23.04 76 HIS A C 1
ATOM 599 O O . HIS A 1 76 ? -5.725 49.088 22.108 1.00 23.74 76 HIS A O 1
ATOM 606 N N . THR A 1 77 ? -7.227 50.624 21.450 1.00 22.93 77 THR A N 1
ATOM 607 C CA . THR A 1 77 ? -8.315 50.019 22.195 1.00 22.76 77 THR A CA 1
ATOM 608 C C . THR A 1 77 ? -8.961 48.916 21.371 1.00 23.59 77 THR A C 1
ATOM 609 O O . THR A 1 77 ? -9.436 49.124 20.239 1.00 27.85 77 THR A O 1
ATOM 613 N N . SER A 1 78 ? -9.005 47.712 21.933 1.00 21.09 78 SER A N 1
ATOM 614 C CA . SER A 1 78 ? -9.719 46.591 21.360 1.00 18.76 78 SER A CA 1
ATOM 615 C C . SER A 1 78 ? -11.203 46.621 21.723 1.00 16.53 78 SER A C 1
ATOM 616 O O . SER A 1 78 ? -11.691 47.296 22.613 1.00 16.85 78 SER A O 1
ATOM 619 N N . CYS A 1 79 ? -11.957 45.803 20.955 1.00 15.89 79 CYS A N 1
ATOM 620 C CA . CYS A 1 79 ? -13.397 45.698 21.197 1.00 15.77 79 CYS A CA 1
ATOM 621 C C . CYS A 1 79 ? -13.665 45.300 22.643 1.00 13.90 79 CYS A C 1
ATOM 622 O O . CYS A 1 79 ? -14.488 45.939 23.305 1.00 14.04 79 CYS A O 1
ATOM 625 N N . LEU A 1 80 ? -13.003 44.226 23.094 1.00 14.94 80 LEU A N 1
ATOM 626 C CA . LEU A 1 80 ? -13.340 43.723 24.435 1.00 16.01 80 LEU A CA 1
ATOM 627 C C . LEU A 1 80 ? -12.814 44.648 25.514 1.00 16.56 80 LEU A C 1
ATOM 628 O O . LEU A 1 80 ? -13.420 44.692 26.595 1.00 16.72 80 LEU A O 1
ATOM 633 N N . ALA A 1 81 ? -11.721 45.400 25.265 1.00 16.33 81 ALA A N 1
ATOM 634 C CA . ALA A 1 81 ? -11.248 46.343 26.301 1.00 16.86 81 ALA A CA 1
ATOM 635 C C . ALA A 1 81 ? -12.278 47.405 26.546 1.00 16.52 81 ALA A C 1
ATOM 636 O O . ALA A 1 81 ? -12.663 47.722 27.668 1.00 16.35 81 ALA A O 1
ATOM 638 N N . CYS A 1 82 ? -12.780 48.019 25.467 1.00 15.08 82 CYS A N 1
ATOM 639 C CA . CYS A 1 82 ? -13.780 49.065 25.700 1.00 14.54 82 CYS A CA 1
ATOM 640 C C . CYS A 1 82 ? -15.069 48.480 26.190 1.00 14.11 82 CYS A C 1
ATOM 641 O O . CYS A 1 82 ? -15.667 49.003 27.135 1.00 14.33 82 CYS A O 1
ATOM 644 N N . HIS A 1 83 ? -15.537 47.354 25.636 1.00 14.22 83 HIS A N 1
ATOM 645 C CA . HIS A 1 83 ? -16.792 46.786 26.137 1.00 13.70 83 HIS A CA 1
ATOM 646 C C . HIS A 1 83 ? -16.692 46.414 27.613 1.00 13.75 83 HIS A C 1
ATOM 647 O O . HIS A 1 83 ? -17.713 46.545 28.300 1.00 14.61 83 HIS A O 1
ATOM 654 N N . SER A 1 84 ? -15.507 45.988 28.078 1.00 14.07 84 SER A N 1
ATOM 655 C CA . SER A 1 84 ? -15.418 45.676 29.503 1.00 15.43 84 SER A CA 1
ATOM 656 C C . SER A 1 84 ? -15.719 46.893 30.367 1.00 15.74 84 SER A C 1
ATOM 657 O O . SER A 1 84 ? -16.355 46.824 31.431 1.00 15.59 84 SER A O 1
ATOM 664 N N . LYS A 1 85 ? -15.247 48.049 29.922 1.00 15.23 85 LYS A N 1
ATOM 665 C CA . LYS A 1 85 ? -15.533 49.312 30.631 1.00 14.40 85 LYS A CA 1
ATOM 666 C C . LYS A 1 85 ? -17.000 49.691 30.520 1.00 13.72 85 LYS A C 1
ATOM 667 O O . LYS A 1 85 ? -17.615 50.175 31.488 1.00 15.51 85 LYS A O 1
ATOM 675 N N . VAL A 1 86 ? -17.614 49.495 29.345 1.00 14.02 86 VAL A N 1
ATOM 676 C CA . VAL A 1 86 ? -19.030 49.805 29.166 1.00 13.65 86 VAL A CA 1
ATOM 677 C C . VAL A 1 86 ? -19.873 48.927 30.101 1.00 13.33 86 VAL A C 1
ATOM 678 O O . VAL A 1 86 ? -20.776 49.458 30.711 1.00 14.43 86 VAL A O 1
ATOM 682 N N . VAL A 1 87 ? -19.562 47.639 30.157 1.00 14.20 87 VAL A N 1
ATOM 683 C CA . VAL A 1 87 ? -20.413 46.730 30.967 1.00 15.01 87 VAL A CA 1
ATOM 684 C C . VAL A 1 87 ? -20.139 46.934 32.430 1.00 15.05 87 VAL A C 1
ATOM 685 O O . VAL A 1 87 ? -21.007 46.636 33.215 1.00 17.87 87 VAL A O 1
ATOM 692 N N . ALA A 1 88 ? -19.015 47.464 32.847 1.00 15.61 88 ALA A N 1
ATOM 693 C CA . ALA A 1 88 ? -18.870 47.883 34.257 1.00 17.28 88 ALA A CA 1
ATOM 694 C C . ALA A 1 88 ? -19.902 48.937 34.637 1.00 18.77 88 ALA A C 1
ATOM 695 O O . ALA A 1 88 ? -20.457 48.929 35.749 1.00 19.81 88 ALA A O 1
ATOM 697 N N . GLU A 1 89 ? -20.178 49.879 33.747 1.00 17.32 89 GLU A N 1
ATOM 698 C CA . GLU A 1 89 ? -21.163 50.909 34.004 1.00 16.35 89 GLU A CA 1
ATOM 699 C C . GLU A 1 89 ? -22.589 50.503 33.635 1.00 16.94 89 GLU A C 1
ATOM 700 O O . GLU A 1 89 ? -23.504 51.093 34.218 1.00 19.33 89 GLU A O 1
ATOM 706 N N . LYS A 1 90 ? -22.739 49.565 32.711 1.00 16.44 90 LYS A N 1
ATOM 707 C CA . LYS A 1 90 ? -24.062 49.092 32.287 1.00 16.74 90 LYS A CA 1
ATOM 708 C C . LYS A 1 90 ? -24.093 47.572 32.351 1.00 16.16 90 LYS A C 1
ATOM 709 O O . LYS A 1 90 ? -23.981 46.871 31.359 1.00 15.39 90 LYS A O 1
ATOM 715 N N . PRO A 1 91 ? -24.122 47.012 33.553 1.00 16.50 91 PRO A N 1
ATOM 716 C CA . PRO A 1 91 ? -23.929 45.571 33.677 1.00 16.38 91 PRO A CA 1
ATOM 717 C C . PRO A 1 91 ? -25.039 44.744 33.067 1.00 15.20 91 PRO A C 1
ATOM 718 O O . PRO A 1 91 ? -24.785 43.555 32.818 1.00 15.89 91 PRO A O 1
ATOM 722 N N . GLU A 1 92 ? -26.164 45.386 32.763 1.00 14.72 92 GLU A N 1
ATOM 723 C CA . GLU A 1 92 ? -27.199 44.640 32.035 1.00 15.86 92 GLU A CA 1
ATOM 724 C C . GLU A 1 92 ? -26.702 44.222 30.669 1.00 15.39 92 GLU A C 1
ATOM 725 O O . GLU A 1 92 ? -27.336 43.327 30.093 1.00 17.45 92 GLU A O 1
ATOM 731 N N . LEU A 1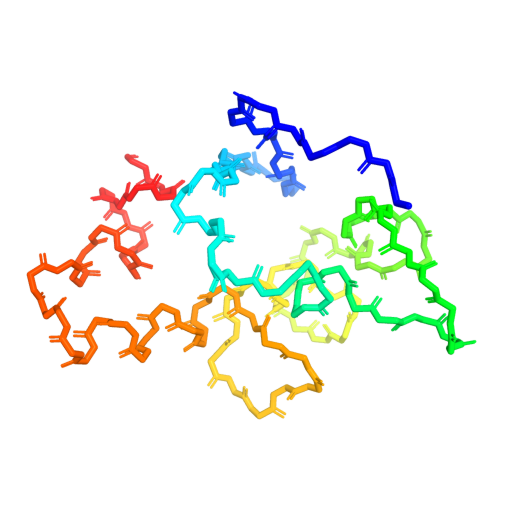 93 ? -25.673 44.859 30.153 1.00 14.80 93 LEU A N 1
ATOM 732 C CA . LEU A 1 93 ? -25.171 44.531 28.797 1.00 13.47 93 LEU A CA 1
ATOM 733 C C . LEU A 1 93 ? -24.036 43.517 28.818 1.00 12.52 93 LEU A C 1
ATOM 734 O O . LEU A 1 93 ? -23.412 43.292 27.778 1.00 14.52 93 LEU A O 1
ATOM 739 N N . LYS A 1 94 ? -23.704 42.909 29.956 1.00 14.15 94 LYS A N 1
ATOM 740 C CA . LYS A 1 94 ? -22.548 42.025 30.064 1.00 14.64 94 LYS A CA 1
ATOM 741 C C . LYS A 1 94 ? -22.559 40.944 29.004 1.00 14.68 94 LYS A C 1
ATOM 742 O O . LYS A 1 94 ? -21.565 40.819 28.258 1.00 15.33 94 LYS A O 1
ATOM 748 N N . LYS A 1 95 ? -23.633 40.174 28.893 1.00 14.91 95 LYS A N 1
ATOM 749 C CA . LYS A 1 95 ? -23.585 39.082 27.911 1.00 16.49 95 LYS A CA 1
ATOM 750 C C . LYS A 1 95 ? -23.580 39.611 26.493 1.00 14.84 95 LYS A C 1
ATOM 751 O O . LYS A 1 95 ? -22.864 39.159 25.621 1.00 16.41 95 LYS A O 1
ATOM 757 N N . ASP A 1 96 ? -24.405 40.647 26.260 1.00 15.15 96 ASP A N 1
ATOM 758 C CA . ASP A 1 96 ? -24.526 41.199 24.926 1.00 14.60 96 ASP A CA 1
ATOM 759 C C . ASP A 1 96 ? -23.183 41.670 24.355 1.00 13.71 96 ASP A C 1
ATOM 760 O O . ASP A 1 96 ? -22.881 41.491 23.182 1.00 13.76 96 ASP A O 1
ATOM 765 N N . LEU A 1 97 ? -22.369 42.324 25.208 1.00 13.74 97 LEU A N 1
ATOM 766 C CA . LEU A 1 97 ? -21.149 42.964 24.715 1.00 13.87 97 LEU A CA 1
ATOM 767 C C . LEU A 1 97 ? -19.852 42.209 24.998 1.00 13.76 97 LEU A C 1
ATOM 768 O O . LEU A 1 97 ? -18.792 42.546 24.435 1.00 14.21 97 LEU A O 1
ATOM 773 N N . THR A 1 98 ? -19.894 41.201 25.878 1.00 14.27 98 THR A N 1
ATOM 774 C CA . THR A 1 98 ? -18.639 40.510 26.186 1.00 14.12 98 THR A CA 1
ATOM 775 C C . THR A 1 98 ? -18.808 39.004 26.137 1.00 15.23 98 THR A C 1
ATOM 776 O O . THR A 1 98 ? -17.786 38.301 26.296 1.00 16.26 98 THR A O 1
ATOM 780 N N . GLY A 1 99 ? -20.010 38.446 25.957 1.00 15.17 99 GLY A N 1
ATOM 781 C CA . GLY A 1 99 ? -20.098 36.992 25.971 1.00 16.89 99 GLY A CA 1
ATOM 782 C C . GLY A 1 99 ? -19.497 36.334 24.744 1.00 16.68 99 GLY A C 1
ATOM 783 O O . GLY A 1 99 ? -19.573 36.836 23.612 1.00 17.01 99 GLY A O 1
ATOM 784 N N . CYS A 1 100 ? -18.961 35.136 24.974 1.00 17.38 100 CYS A N 1
ATOM 785 C CA . CYS A 1 100 ? -18.373 34.367 23.881 1.00 18.86 100 CYS A CA 1
ATOM 786 C C . CYS A 1 100 ? -19.453 33.605 23.118 1.00 19.05 100 CYS A C 1
ATOM 787 O O . CYS A 1 100 ? -19.135 33.201 22.015 1.00 19.70 100 CYS A O 1
ATOM 790 N N . ALA A 1 101 ? -20.628 33.458 23.703 1.00 19.94 101 ALA A N 1
ATOM 791 C CA . ALA A 1 101 ? -21.769 32.845 23.014 1.00 21.81 101 ALA A CA 1
ATOM 792 C C . ALA A 1 101 ? -23.041 33.589 23.437 1.00 21.30 101 ALA A C 1
ATOM 793 O O . ALA A 1 101 ? -23.115 34.112 24.559 1.00 22.33 101 ALA A O 1
ATOM 795 N N . LYS A 1 102 ? -23.999 33.595 22.523 1.00 21.50 102 LYS A N 1
ATOM 796 C CA . LYS A 1 102 ? -25.268 34.269 22.723 1.00 20.18 102 LYS A CA 1
ATOM 797 C C . LYS A 1 102 ? -25.073 35.740 23.060 1.00 19.27 102 LYS A C 1
ATOM 798 O O . LYS A 1 102 ? -25.836 36.324 23.822 1.00 21.12 102 LYS A O 1
ATOM 804 N N . SER A 1 103 ? -24.030 36.319 22.460 1.00 17.92 103 SER A N 1
ATOM 805 C CA . SER A 1 103 ? -23.747 37.756 22.582 1.00 15.55 103 SER A CA 1
ATOM 806 C C . SER A 1 103 ? -24.193 38.434 21.309 1.00 14.77 103 SER A C 1
ATOM 807 O O . SER A 1 103 ? -24.639 37.776 20.361 1.00 16.21 103 SER A O 1
ATOM 810 N N . LYS A 1 104 ? -24.084 39.768 21.256 1.00 14.63 104 LYS A N 1
ATOM 81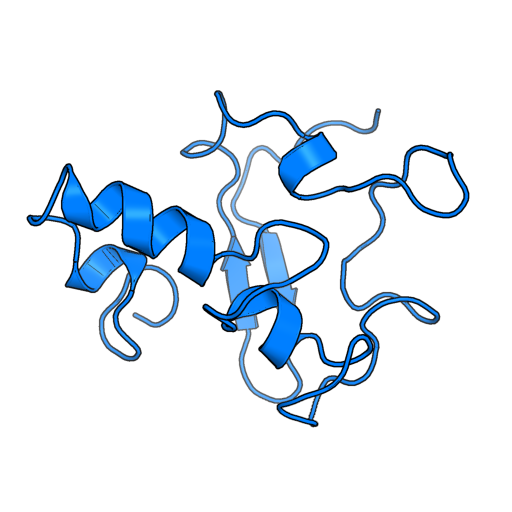1 C CA . LYS A 1 104 ? -24.436 40.466 20.010 1.00 13.80 104 LYS A CA 1
ATOM 812 C C . LYS A 1 104 ? -23.375 40.214 18.944 1.00 13.85 104 LYS A C 1
ATOM 813 O O . LYS A 1 104 ? -23.642 40.291 17.771 1.00 17.45 104 LYS A O 1
ATOM 819 N N . CYS A 1 105 ? -22.138 39.910 19.352 1.00 13.73 105 CYS A N 1
ATOM 820 C CA . CYS A 1 105 ? -21.098 39.603 18.348 1.00 15.06 105 CYS A CA 1
ATOM 821 C C . CYS A 1 105 ? -21.195 38.161 17.863 1.00 14.77 105 CYS A C 1
ATOM 822 O O . CYS A 1 105 ? -20.944 37.856 16.695 1.00 15.05 105 CYS A O 1
ATOM 825 N N . HIS A 1 106 ? -21.485 37.247 18.832 1.00 15.08 106 HIS A N 1
ATOM 826 C CA . HIS A 1 106 ? -21.538 35.815 18.537 1.00 15.33 106 HIS A CA 1
ATOM 827 C C . HIS A 1 106 ? -22.915 35.319 18.977 1.00 16.03 106 HIS A C 1
ATOM 828 O O . HIS A 1 106 ? -23.071 34.746 20.045 1.00 17.69 106 HIS A O 1
ATOM 835 N N . PRO A 1 107 ? -23.957 35.574 18.237 1.00 18.29 107 PRO A N 1
ATOM 836 C CA . PRO A 1 107 ? -25.311 35.238 18.666 1.00 21.74 107 PRO A CA 1
ATOM 837 C C . PRO A 1 107 ? -25.562 33.726 18.695 1.00 24.05 107 PRO A C 1
ATOM 838 O O . PRO A 1 107 ? -24.805 32.964 18.106 1.00 29.32 107 PRO A O 1
#

Organism: Desulfovibrio desulfuricans (NCBI:txid876)